Protein AF-A0A7L2ZXK4-F1 (afdb_monomer)

Mean predicted aligned error: 6.72 Å

Nearest PDB structures (foldseek):
  4c92-assembly1_G  TM=9.958E-01  e=3.176E-04  Saccharomyces cerevisiae
  4c8q-assembly1_G  TM=9.753E-01  e=3.843E-04  Saccharomyces cerevisiae S288C
  6ppv-assembly1_G  TM=9.863E-01  e=6.385E-04  Schizosaccharomyces pombe 972h-
  3swn-assembly2_R  TM=9.272E-01  e=7.724E-04  Schizosaccharomyces pombe 972h-
  6aso-assembly1_H  TM=9.400E-01  e=3.267E-02  Saccharomyces cerevisiae

Radius of gyration: 13.83 Å; Cα contacts (8 Å, |Δi|>4): 72; chains: 1; bounding box: 27×14×44 Å

Structure (mmCIF, N/CA/C/O backbone):
data_AF-A0A7L2ZXK4-F1
#
_entry.id   AF-A0A7L2ZXK4-F1
#
loop_
_atom_site.group_PDB
_atom_site.id
_atom_site.type_symbol
_atom_site.label_atom_id
_atom_site.label_alt_id
_atom_site.label_comp_id
_atom_site.label_asym_id
_atom_site.label_entity_id
_atom_site.label_seq_id
_atom_site.pdbx_PDB_ins_code
_atom_site.Cartn_x
_atom_site.Cartn_y
_atom_site.Cartn_z
_atom_site.occupancy
_atom_site.B_iso_or_equiv
_atom_site.auth_seq_id
_atom_site.auth_comp_id
_atom_site.auth_asym_id
_atom_site.auth_atom_id
_atom_site.pdbx_PDB_model_num
ATOM 1 N N . ASP A 1 1 ? -10.754 -1.147 33.485 1.00 43.62 1 ASP A N 1
ATOM 2 C CA . ASP A 1 1 ? -9.863 -1.672 32.430 1.00 43.62 1 ASP A CA 1
ATOM 3 C C . ASP A 1 1 ? -9.376 -0.545 31.538 1.00 43.62 1 ASP A C 1
ATOM 5 O O . ASP A 1 1 ? -10.178 0.106 30.883 1.00 43.62 1 ASP A O 1
ATOM 9 N N . LYS A 1 2 ? -8.077 -0.222 31.580 1.00 48.81 2 LYS A N 1
ATOM 10 C CA . LYS A 1 2 ? -7.489 0.772 30.671 1.00 48.81 2 LYS A CA 1
ATOM 11 C C . LYS A 1 2 ? -7.218 0.072 29.343 1.00 48.81 2 LYS A C 1
ATOM 13 O O . LYS A 1 2 ? -6.189 -0.589 29.214 1.00 48.81 2 LYS A O 1
ATOM 18 N N . GLU A 1 3 ? -8.133 0.202 28.382 1.00 56.44 3 GLU A N 1
ATOM 19 C CA . GLU A 1 3 ? -7.853 -0.120 26.981 1.00 56.44 3 GLU A CA 1
ATOM 20 C C . GLU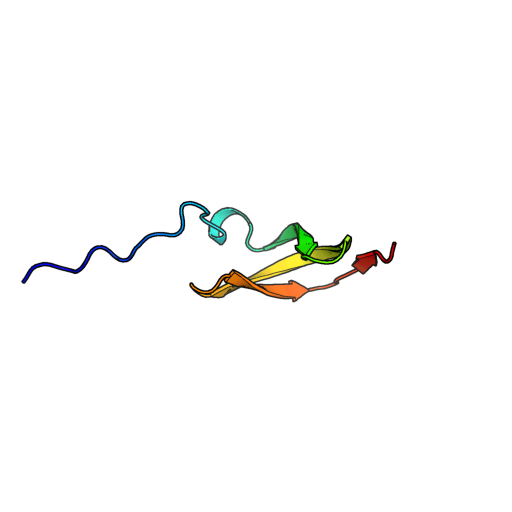 A 1 3 ? -6.544 0.572 26.593 1.00 56.44 3 GLU A C 1
ATOM 22 O O . GLU A 1 3 ? -6.446 1.803 26.553 1.00 56.44 3 GLU A O 1
ATOM 27 N N . LYS A 1 4 ? -5.492 -0.226 26.379 1.00 58.59 4 LYS A N 1
ATOM 28 C CA . LYS A 1 4 ? -4.248 0.248 25.783 1.00 58.59 4 LYS A CA 1
ATOM 29 C C . LYS A 1 4 ? -4.638 0.845 24.438 1.00 58.59 4 LYS A C 1
ATOM 31 O O . LYS A 1 4 ? -4.903 0.086 23.509 1.00 58.59 4 LYS A O 1
ATOM 36 N N . LYS A 1 5 ? -4.682 2.180 24.346 1.00 55.47 5 LYS A N 1
ATOM 37 C CA . LYS A 1 5 ? -4.797 2.898 23.074 1.00 55.47 5 LYS A CA 1
ATOM 38 C C . LYS A 1 5 ? -3.781 2.267 22.131 1.00 55.47 5 LYS A C 1
ATOM 40 O O . LYS A 1 5 ? -2.574 2.390 22.361 1.00 55.47 5 LYS A O 1
ATOM 45 N N . LYS A 1 6 ? -4.264 1.506 21.141 1.00 60.78 6 LYS A N 1
ATOM 46 C CA . LYS A 1 6 ? -3.417 1.004 20.062 1.00 60.78 6 LYS A CA 1
ATOM 47 C C . LYS A 1 6 ? -2.681 2.230 19.537 1.00 60.78 6 LYS A C 1
ATOM 49 O O . LYS A 1 6 ? -3.300 3.278 19.371 1.00 60.78 6 LYS A O 1
ATOM 54 N N . LYS A 1 7 ? -1.359 2.136 19.381 1.00 59.00 7 LYS A N 1
ATOM 55 C CA . LYS A 1 7 ? -0.594 3.167 18.678 1.00 59.00 7 LYS A CA 1
ATOM 56 C C . LYS A 1 7 ? -1.151 3.193 17.262 1.00 59.00 7 LYS A C 1
ATOM 58 O O . LYS A 1 7 ? -0.754 2.379 16.436 1.00 59.00 7 LYS A O 1
ATOM 63 N N . GLU A 1 8 ? -2.153 4.030 17.038 1.00 57.06 8 GLU A N 1
ATOM 64 C CA . GLU A 1 8 ? -2.693 4.266 15.716 1.00 57.06 8 GLU A CA 1
ATOM 65 C C . GLU A 1 8 ? -1.531 4.811 14.897 1.00 57.06 8 GLU A C 1
ATOM 67 O O . GLU A 1 8 ? -0.886 5.795 15.270 1.00 57.06 8 GLU A O 1
ATOM 72 N N . SER A 1 9 ? -1.188 4.086 13.834 1.00 63.72 9 SER A N 1
ATOM 73 C CA . SER A 1 9 ? -0.320 4.622 12.799 1.00 6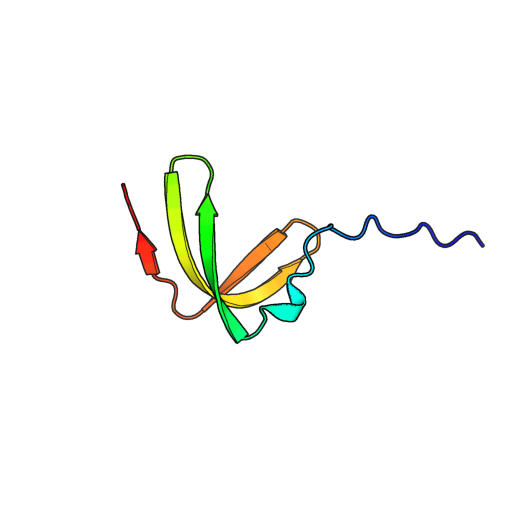3.72 9 SER A CA 1
ATOM 74 C C . SER A 1 9 ? -0.887 5.985 12.409 1.00 63.72 9 SER A C 1
ATOM 76 O O . SER A 1 9 ? -2.075 6.100 12.120 1.00 63.72 9 SER A O 1
ATOM 78 N N . ILE A 1 10 ? -0.039 7.017 12.395 1.00 77.88 10 ILE A N 1
ATOM 79 C CA . ILE A 1 10 ? -0.417 8.372 11.950 1.00 77.88 10 ILE A CA 1
ATOM 80 C C . ILE A 1 10 ? -0.970 8.318 10.509 1.00 77.88 10 ILE A C 1
ATOM 82 O O . ILE A 1 10 ? -1.712 9.194 10.069 1.00 77.88 10 ILE A O 1
ATOM 86 N N . LEU A 1 11 ? -0.617 7.259 9.777 1.00 80.75 11 LEU A N 1
ATOM 87 C CA . LEU A 1 11 ? -1.106 6.946 8.451 1.00 80.75 11 LEU A CA 1
ATOM 88 C C . LEU A 1 11 ? -2.327 6.016 8.519 1.00 80.75 11 LEU A C 1
ATOM 90 O O . LEU A 1 11 ? -2.196 4.834 8.844 1.00 80.75 11 LEU A O 1
ATOM 94 N N . ASP A 1 12 ? -3.492 6.545 8.146 1.00 88.12 12 ASP A N 1
ATOM 95 C CA . ASP A 1 12 ? -4.702 5.759 7.895 1.00 88.12 12 ASP A CA 1
ATOM 96 C C . ASP A 1 12 ? -4.752 5.328 6.422 1.00 88.12 12 ASP A C 1
ATOM 98 O O . ASP A 1 12 ? -5.151 6.092 5.536 1.00 88.12 12 ASP A O 1
ATOM 102 N N . LEU A 1 13 ?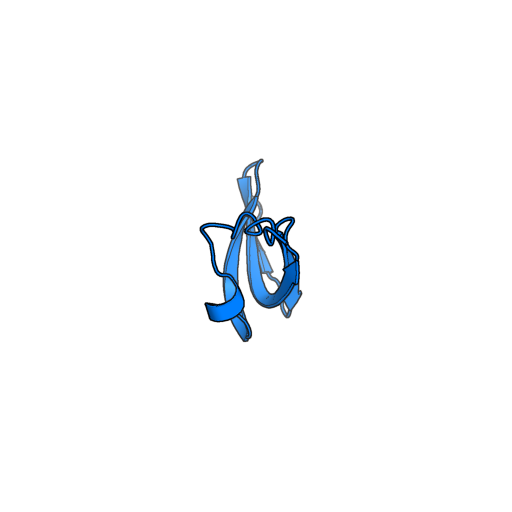 -4.321 4.090 6.169 1.00 91.19 13 LEU A N 1
ATOM 103 C CA . LEU A 1 13 ? -4.319 3.480 4.839 1.00 91.19 13 LEU A CA 1
ATOM 104 C C . LEU A 1 13 ? -5.719 3.064 4.361 1.00 91.19 13 LEU A C 1
ATOM 106 O O . LEU A 1 13 ? -5.917 2.877 3.161 1.00 91.19 13 LEU A O 1
ATOM 110 N N . SER A 1 14 ? -6.712 2.996 5.255 1.00 93.06 14 SER A N 1
ATOM 111 C CA . SER A 1 14 ? -8.090 2.607 4.915 1.00 93.06 14 SER A CA 1
ATOM 112 C C . SER A 1 14 ? -8.704 3.553 3.881 1.00 93.06 14 SER A C 1
ATOM 114 O O . SER A 1 14 ? -9.463 3.134 3.014 1.00 93.06 14 SER A O 1
ATOM 116 N N . LYS A 1 15 ? -8.302 4.831 3.908 1.00 94.3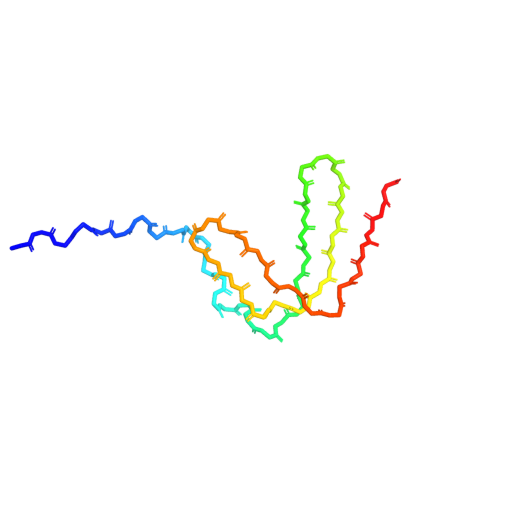1 15 LYS A N 1
ATOM 117 C CA . LYS A 1 15 ? -8.718 5.875 2.950 1.00 94.31 15 LYS A CA 1
ATOM 118 C C . LYS A 1 15 ? -8.234 5.641 1.515 1.00 94.31 15 LYS A C 1
ATOM 120 O O . LYS A 1 15 ? -8.705 6.318 0.590 1.00 94.31 15 LYS A O 1
ATOM 125 N N . TYR A 1 16 ? -7.280 4.730 1.341 1.00 95.81 16 TYR A N 1
ATOM 126 C CA . TYR A 1 16 ? -6.626 4.422 0.075 1.00 95.81 16 TYR A CA 1
ATOM 127 C C . TYR A 1 16 ? -6.938 3.014 -0.441 1.00 95.81 16 TYR A C 1
ATOM 129 O O . TYR A 1 16 ? -6.441 2.658 -1.506 1.00 95.81 16 TYR A O 1
ATOM 137 N N . ILE A 1 17 ? -7.769 2.234 0.262 1.00 97.00 17 ILE A N 1
ATOM 138 C CA . ILE A 1 17 ? -8.276 0.953 -0.247 1.00 97.00 17 ILE A CA 1
ATOM 139 C C . ILE A 1 17 ? -8.982 1.176 -1.590 1.00 97.00 17 ILE A C 1
ATOM 141 O O . ILE A 1 17 ? -9.674 2.177 -1.784 1.00 97.00 17 ILE A O 1
ATOM 145 N N . ASP A 1 18 ? -8.738 0.259 -2.524 1.00 97.56 18 ASP A N 1
ATOM 146 C CA . ASP A 1 18 ? -9.203 0.278 -3.913 1.00 97.56 18 ASP A CA 1
ATOM 147 C C . ASP A 1 18 ? -8.744 1.488 -4.743 1.00 97.56 18 ASP A C 1
ATOM 149 O O . ASP A 1 18 ? -9.230 1.713 -5.852 1.00 97.56 18 ASP A O 1
ATOM 153 N N . LYS A 1 19 ? -7.748 2.240 -4.260 1.00 98.25 19 LYS A N 1
ATOM 154 C CA . LYS A 1 19 ? -7.081 3.303 -5.020 1.00 98.25 19 LYS A CA 1
ATOM 155 C C . LYS A 1 19 ? -5.675 2.883 -5.414 1.00 98.25 19 LYS A C 1
ATOM 157 O O . LYS A 1 19 ? -4.990 2.167 -4.684 1.00 98.25 19 LYS A O 1
ATOM 162 N N . THR A 1 20 ? -5.220 3.387 -6.555 1.00 97.94 20 THR A N 1
ATOM 163 C CA . THR A 1 20 ? -3.820 3.264 -6.958 1.00 97.94 20 THR A CA 1
ATOM 164 C C . THR A 1 20 ? -2.946 4.110 -6.041 1.00 97.94 20 THR A C 1
ATOM 166 O O . THR A 1 20 ? -3.142 5.321 -5.931 1.00 97.94 20 THR A O 1
ATOM 169 N N . ILE A 1 21 ? -1.962 3.479 -5.406 1.00 97.38 21 ILE A N 1
ATOM 170 C CA . ILE A 1 21 ? -0.944 4.146 -4.597 1.00 97.38 21 ILE A CA 1
ATOM 171 C C . ILE A 1 21 ? 0.437 3.92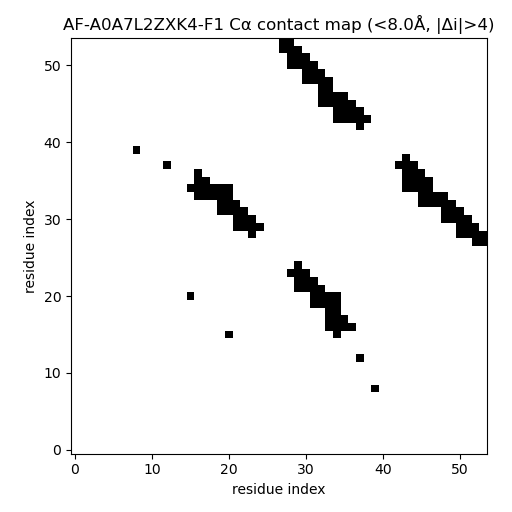2 -5.203 1.00 97.38 21 ILE A C 1
ATOM 173 O O . ILE A 1 21 ? 0.666 2.933 -5.897 1.00 97.38 21 ILE A O 1
ATOM 177 N N . ARG A 1 22 ? 1.368 4.835 -4.916 1.00 97.25 22 ARG A N 1
ATOM 178 C CA . ARG A 1 22 ? 2.790 4.674 -5.224 1.00 97.25 22 ARG A CA 1
ATOM 179 C C . ARG A 1 22 ? 3.571 4.510 -3.926 1.00 97.25 22 ARG A C 1
ATOM 181 O O . ARG A 1 22 ? 3.476 5.346 -3.033 1.00 97.25 22 ARG A O 1
ATOM 188 N N . VAL A 1 23 ? 4.361 3.448 -3.849 1.00 95.81 23 VAL A N 1
ATOM 189 C CA . VAL A 1 23 ? 5.185 3.0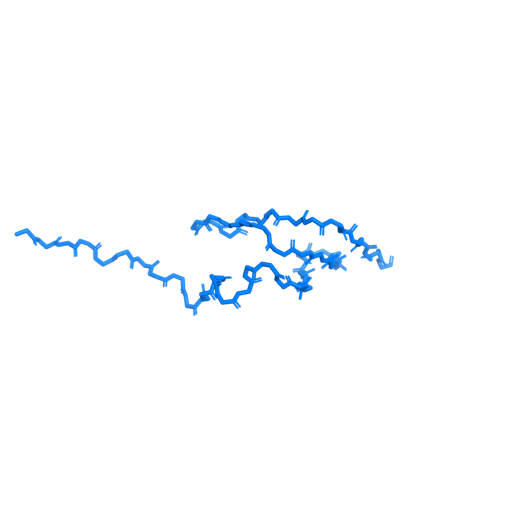86 -2.696 1.00 95.81 23 VAL A CA 1
ATOM 190 C C . VAL A 1 23 ? 6.648 3.246 -3.081 1.00 95.81 23 VAL A C 1
ATOM 192 O O . VAL A 1 23 ? 7.093 2.683 -4.080 1.00 95.81 23 VAL A O 1
ATOM 195 N N . LYS A 1 24 ? 7.398 4.012 -2.285 1.00 95.25 24 LYS A N 1
ATOM 196 C CA . LYS A 1 24 ? 8.855 4.114 -2.405 1.00 95.25 24 LYS A CA 1
ATOM 197 C C . LYS A 1 24 ? 9.497 3.235 -1.346 1.00 95.25 24 LYS A C 1
ATOM 199 O O . LYS A 1 24 ? 9.319 3.475 -0.154 1.00 95.25 24 LYS A O 1
ATOM 204 N N . PHE A 1 25 ? 10.238 2.231 -1.783 1.00 93.75 25 PHE A N 1
ATOM 205 C CA . PHE A 1 25 ? 10.994 1.366 -0.895 1.00 93.75 25 PHE A CA 1
ATOM 206 C C . PHE A 1 25 ? 12.350 1.991 -0.582 1.00 93.75 25 PHE A C 1
ATOM 208 O O . PHE A 1 25 ? 12.945 2.718 -1.387 1.00 93.75 25 PHE A O 1
ATOM 215 N N . GLN A 1 26 ? 12.875 1.663 0.595 1.00 92.50 26 GLN A N 1
ATOM 216 C CA . GLN A 1 26 ? 14.283 1.900 0.876 1.00 92.50 26 GLN A CA 1
ATOM 217 C C . GLN A 1 26 ? 15.135 1.174 -0.182 1.00 92.50 26 GLN A C 1
ATOM 219 O O . GLN A 1 26 ? 14.796 0.073 -0.609 1.00 92.50 26 GLN A O 1
ATOM 224 N N . GLY A 1 27 ? 16.215 1.807 -0.643 1.00 92.00 27 GLY A N 1
ATOM 225 C CA . GLY A 1 27 ? 17.028 1.287 -1.750 1.00 92.00 27 GLY A CA 1
ATOM 226 C C . GLY A 1 27 ? 16.612 1.791 -3.138 1.00 92.00 27 GLY A C 1
ATOM 227 O O . GLY A 1 27 ? 17.241 1.425 -4.122 1.00 92.00 27 GLY A O 1
ATOM 228 N N . GLY A 1 28 ? 15.609 2.673 -3.229 1.00 91.81 28 GLY A N 1
ATOM 229 C CA . GLY A 1 28 ? 15.301 3.433 -4.451 1.00 91.81 28 GLY A CA 1
ATOM 230 C C . GLY A 1 28 ? 14.325 2.760 -5.415 1.00 91.81 28 GLY A C 1
ATOM 231 O O . GLY A 1 28 ? 14.026 3.327 -6.460 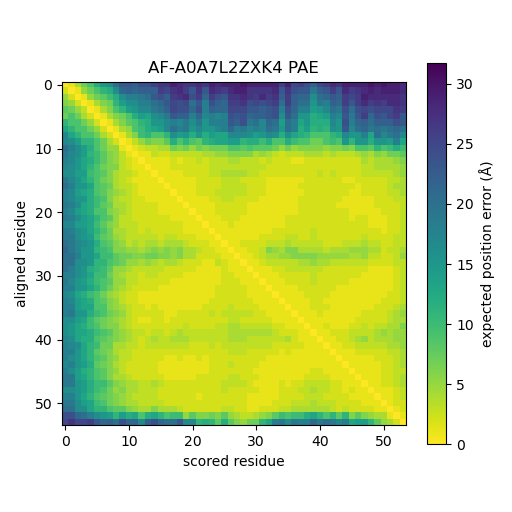1.00 91.81 28 GLY A O 1
ATOM 232 N N . ARG A 1 29 ? 13.808 1.585 -5.055 1.00 94.44 29 ARG A N 1
ATOM 233 C CA . ARG A 1 29 ? 12.768 0.879 -5.805 1.00 94.44 29 ARG A CA 1
ATOM 234 C C . ARG A 1 29 ? 11.421 1.561 -5.598 1.00 94.44 29 ARG A C 1
ATOM 236 O O . ARG A 1 29 ? 11.069 1.887 -4.462 1.00 94.44 29 ARG A O 1
ATOM 243 N N . GLU A 1 30 ? 10.640 1.730 -6.656 1.00 97.00 30 GLU A N 1
ATOM 244 C CA . GLU A 1 30 ? 9.275 2.248 -6.544 1.00 97.00 30 GLU A CA 1
ATOM 245 C C . GLU A 1 30 ? 8.278 1.248 -7.132 1.00 97.00 30 GLU A C 1
ATOM 247 O O . GLU A 1 30 ? 8.565 0.596 -8.128 1.00 97.00 30 GLU A O 1
ATOM 252 N N . ALA A 1 31 ? 7.095 1.126 -6.536 1.00 97.38 31 ALA A N 1
ATOM 253 C CA . ALA A 1 31 ? 6.005 0.321 -7.083 1.00 97.38 31 ALA A CA 1
ATOM 254 C C . ALA A 1 31 ? 4.712 1.134 -7.097 1.00 97.38 31 ALA A C 1
ATOM 256 O O . ALA A 1 31 ? 4.491 1.967 -6.219 1.00 97.38 31 ALA A O 1
ATOM 257 N N . SER A 1 32 ? 3.859 0.929 -8.096 1.00 98.06 32 SER A N 1
ATOM 258 C CA . SER A 1 32 ? 2.517 1.517 -8.151 1.00 98.06 32 SER A CA 1
ATOM 259 C C . SER A 1 32 ? 1.482 0.436 -8.420 1.00 98.06 32 SER A C 1
ATOM 261 O O . SER A 1 32 ? 1.677 -0.369 -9.319 1.00 98.06 32 SER A O 1
ATOM 263 N N . GLY A 1 33 ? 0.396 0.414 -7.656 1.00 98.38 33 GLY A N 1
ATOM 264 C CA . GLY A 1 33 ? -0.653 -0.602 -7.770 1.00 98.38 33 GLY A CA 1
ATOM 265 C C . GLY A 1 33 ? -1.870 -0.242 -6.925 1.00 98.38 33 GLY A C 1
ATOM 266 O O . GLY A 1 33 ? -1.819 0.705 -6.136 1.00 98.38 33 GLY A O 1
ATOM 267 N N . VAL A 1 34 ? -2.971 -0.969 -7.100 1.00 98.44 34 VAL A N 1
ATOM 268 C CA . VAL A 1 34 ? -4.212 -0.747 -6.344 1.00 98.44 34 VAL A CA 1
ATOM 269 C C . VAL A 1 34 ? -4.081 -1.364 -4.956 1.00 98.44 34 VAL A C 1
ATOM 271 O O . VAL A 1 34 ? -3.838 -2.562 -4.843 1.00 98.44 34 VAL A O 1
ATOM 274 N N . LEU A 1 35 ? -4.260 -0.576 -3.893 1.00 98.38 35 LEU A N 1
ATOM 275 C CA . LEU A 1 35 ? -4.192 -1.089 -2.524 1.00 98.38 35 LEU A CA 1
ATOM 276 C C . LEU A 1 35 ? -5.418 -1.955 -2.210 1.00 98.38 35 LEU A C 1
ATOM 278 O O . LEU A 1 35 ? -6.5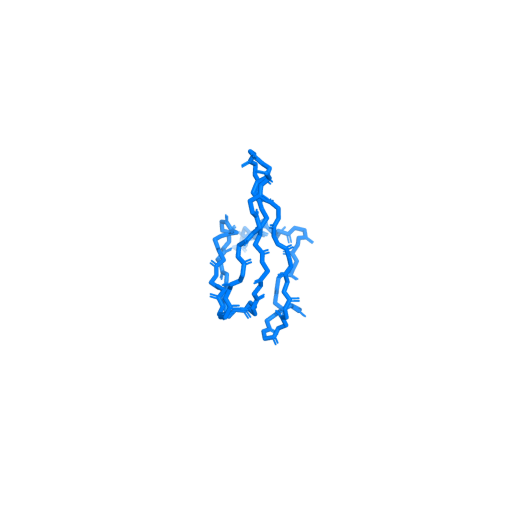40 -1.457 -2.170 1.00 98.38 35 LEU A O 1
ATOM 282 N N . LYS A 1 36 ? -5.199 -3.242 -1.937 1.00 98.31 36 LYS A N 1
ATOM 283 C CA . LYS A 1 36 ? -6.260 -4.200 -1.581 1.00 98.31 36 LYS A CA 1
ATOM 284 C C . LYS A 1 36 ? -6.316 -4.530 -0.098 1.00 98.31 36 LYS A C 1
ATOM 286 O O . LYS A 1 36 ? -7.352 -4.955 0.399 1.00 98.31 36 LYS A O 1
ATOM 291 N N . GLY A 1 37 ? -5.221 -4.321 0.618 1.00 97.06 37 GLY A N 1
ATOM 292 C CA . GLY A 1 37 ? -5.159 -4.593 2.044 1.00 97.06 37 GLY A CA 1
ATOM 293 C C . GLY A 1 37 ? -3.845 -4.137 2.647 1.00 97.06 37 GLY A C 1
ATOM 294 O O . GLY A 1 37 ? -2.854 -3.936 1.942 1.00 97.06 37 GLY A O 1
ATOM 295 N N . PHE A 1 38 ? -3.858 -3.968 3.962 1.00 96.50 38 PHE A N 1
ATOM 296 C CA . PHE A 1 38 ? -2.675 -3.670 4.751 1.00 96.50 38 PHE A CA 1
ATOM 297 C C . PHE A 1 38 ? -2.833 -4.222 6.167 1.00 96.50 38 PHE A C 1
ATOM 299 O O . PHE A 1 38 ? -3.943 -4.541 6.599 1.00 96.50 38 PHE A O 1
ATOM 306 N N . ASP A 1 39 ? -1.727 -4.309 6.895 1.00 93.06 39 ASP A N 1
ATOM 307 C CA . ASP A 1 39 ? -1.712 -4.675 8.309 1.00 93.06 39 ASP A CA 1
ATOM 308 C C . ASP A 1 39 ? -1.064 -3.568 9.175 1.00 93.06 39 ASP A C 1
ATOM 310 O O . ASP A 1 39 ? -0.529 -2.585 8.647 1.00 93.06 39 ASP A O 1
ATOM 314 N N . PRO A 1 40 ? -1.094 -3.683 10.518 1.00 88.44 40 PRO A N 1
ATOM 315 C CA . PRO A 1 40 ? -0.478 -2.692 11.404 1.00 88.44 40 PRO A CA 1
ATOM 316 C C . PRO A 1 40 ? 1.046 -2.543 11.266 1.00 88.44 40 PRO A C 1
ATOM 318 O O . PRO A 1 40 ? 1.597 -1.584 11.803 1.00 88.44 40 PRO A O 1
ATOM 321 N N . LEU A 1 41 ? 1.730 -3.474 10.591 1.00 89.50 41 LEU A N 1
ATOM 322 C CA . LEU A 1 41 ? 3.168 -3.407 10.314 1.00 89.50 41 LEU A CA 1
ATOM 323 C C . LEU A 1 41 ? 3.470 -2.720 8.971 1.00 89.50 41 LEU A C 1
ATOM 325 O O . LEU A 1 41 ? 4.635 -2.644 8.588 1.00 89.50 41 LEU A O 1
ATOM 329 N N . LEU A 1 42 ? 2.445 -2.183 8.292 1.00 91.38 42 LEU A N 1
ATOM 330 C CA . LEU A 1 42 ? 2.521 -1.556 6.969 1.00 91.38 42 LEU A CA 1
ATOM 331 C C . LEU A 1 42 ? 2.951 -2.524 5.859 1.00 91.38 42 LEU A C 1
ATOM 333 O O . LEU A 1 42 ? 3.479 -2.094 4.833 1.00 91.38 42 LEU A O 1
ATOM 337 N N . ASN A 1 43 ? 2.681 -3.821 6.022 1.00 93.94 43 ASN A N 1
ATOM 338 C CA . ASN A 1 43 ? 2.729 -4.733 4.886 1.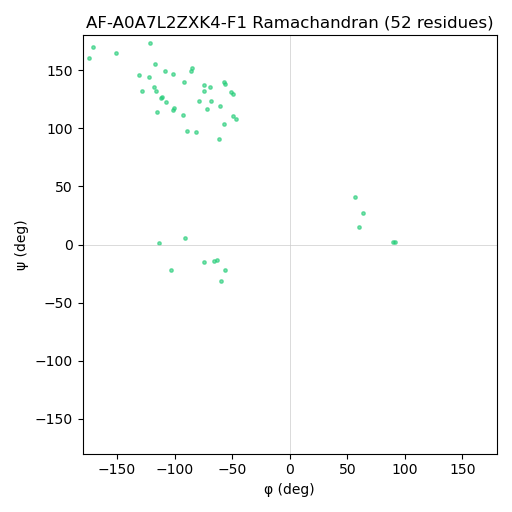00 93.94 43 ASN A CA 1
ATOM 339 C C . ASN A 1 43 ? 1.556 -4.407 3.957 1.00 93.94 43 ASN A C 1
ATOM 341 O O . ASN A 1 43 ? 0.439 -4.194 4.428 1.00 93.94 43 ASN A O 1
ATOM 345 N N . LEU A 1 44 ? 1.806 -4.346 2.647 1.00 96.81 44 LEU A N 1
ATOM 346 C CA . LEU A 1 44 ? 0.830 -3.895 1.652 1.00 96.81 44 LEU A CA 1
ATOM 347 C C . LEU A 1 44 ? 0.514 -5.015 0.664 1.00 96.81 44 LEU A C 1
ATOM 349 O O . LEU A 1 44 ? 1.420 -5.653 0.130 1.00 96.81 44 LEU A O 1
ATOM 353 N N . VAL A 1 45 ? -0.771 -5.196 0.372 1.00 97.75 45 VAL A N 1
ATOM 354 C CA . VAL A 1 45 ? -1.248 -6.035 -0.731 1.00 97.75 45 VAL A CA 1
ATOM 355 C C . VAL A 1 45 ? -1.632 -5.115 -1.881 1.00 97.75 45 VAL A C 1
ATOM 357 O O . VAL A 1 45 ? -2.549 -4.301 -1.743 1.00 97.75 45 VAL A O 1
ATOM 360 N N . LEU A 1 46 ? -0.922 -5.233 -3.003 1.00 98.31 46 LEU A N 1
ATOM 361 C CA . LEU A 1 46 ? -1.141 -4.425 -4.200 1.00 98.31 46 LEU A CA 1
ATOM 362 C C . LEU A 1 46 ? -1.583 -5.305 -5.372 1.00 98.31 46 LEU A C 1
ATOM 364 O O . LEU A 1 46 ? -0.949 -6.316 -5.667 1.00 98.31 46 LEU A O 1
ATOM 368 N N . ASP A 1 47 ? -2.642 -4.885 -6.053 1.00 98.44 47 ASP A N 1
ATOM 369 C CA . ASP A 1 47 ? -3.149 -5.508 -7.276 1.00 98.44 47 ASP A CA 1
ATOM 370 C C . ASP A 1 47 ? -2.719 -4.709 -8.518 1.00 98.44 47 ASP A C 1
ATOM 372 O O . ASP A 1 47 ? -2.575 -3.484 -8.457 1.00 98.44 47 ASP A O 1
ATOM 376 N N . GLY A 1 48 ? -2.480 -5.401 -9.636 1.00 97.62 48 GLY A N 1
ATOM 377 C CA . GLY A 1 48 ? -2.035 -4.786 -10.894 1.00 97.62 48 GLY A CA 1
ATOM 378 C C . GLY A 1 48 ? -0.743 -3.965 -10.766 1.00 97.62 48 GLY A C 1
ATOM 379 O O . GLY A 1 48 ? -0.652 -2.864 -11.307 1.00 97.62 48 GLY A O 1
ATOM 380 N N . THR A 1 49 ? 0.230 -4.460 -9.997 1.00 97.88 49 THR A N 1
ATOM 381 C CA . THR A 1 49 ? 1.419 -3.683 -9.614 1.00 97.88 49 THR A CA 1
ATOM 382 C C . THR A 1 49 ? 2.414 -3.512 -10.765 1.00 97.88 49 THR A C 1
ATOM 384 O O . THR A 1 49 ? 2.821 -4.484 -11.394 1.00 97.88 49 THR A O 1
ATOM 387 N N . ILE A 1 50 ? 2.873 -2.277 -10.974 1.00 97.69 50 ILE A N 1
ATOM 388 C CA . ILE A 1 50 ? 3.986 -1.907 -11.854 1.00 97.69 50 ILE A CA 1
ATOM 389 C C . ILE A 1 50 ? 5.182 -1.517 -10.982 1.00 97.69 50 ILE A C 1
ATOM 391 O O . ILE A 1 50 ? 5.083 -0.608 -10.153 1.00 97.69 50 ILE A O 1
ATOM 395 N N . GLU A 1 51 ? 6.312 -2.191 -11.174 1.00 96.38 51 GLU A N 1
ATOM 396 C CA . GLU A 1 51 ? 7.586 -1.863 -10.531 1.00 96.38 51 GLU A CA 1
ATOM 397 C C . GLU A 1 51 ? 8.408 -0.916 -11.417 1.00 96.38 51 GLU A C 1
ATOM 399 O O . GLU A 1 51 ? 8.470 -1.071 -12.636 1.00 96.38 51 GLU A O 1
ATOM 404 N N . TYR A 1 52 ? 9.053 0.065 -10.789 1.00 94.31 52 TYR A N 1
ATOM 405 C CA . TYR A 1 52 ? 9.983 0.994 -11.412 1.00 94.31 52 TYR A CA 1
ATOM 406 C C . TYR A 1 52 ? 11.364 0.754 -10.812 1.00 94.31 52 TYR A C 1
ATOM 408 O O . TYR A 1 52 ? 11.600 0.990 -9.620 1.00 94.31 52 TYR A O 1
ATOM 416 N N . MET A 1 53 ? 12.266 0.282 -11.663 1.00 84.25 53 MET A N 1
ATOM 417 C CA . MET A 1 53 ? 13.681 0.157 -11.348 1.00 84.25 53 MET A CA 1
ATOM 418 C C . MET A 1 53 ? 14.378 1.485 -11.633 1.00 84.25 53 MET A C 1
ATOM 420 O O . MET A 1 53 ? 13.945 2.249 -12.500 1.00 84.25 53 MET A O 1
ATOM 424 N N . ARG A 1 54 ? 15.430 1.766 -10.868 1.00 69.62 54 ARG A N 1
ATOM 425 C CA . ARG A 1 54 ? 16.311 2.902 -11.118 1.00 69.62 54 ARG A CA 1
ATOM 426 C C . ARG A 1 54 ? 17.355 2.548 -12.165 1.00 69.62 54 ARG A C 1
ATOM 428 O O . ARG A 1 54 ? 17.788 1.375 -12.159 1.00 69.62 54 ARG A O 1
#

Solvent-accessible surface area (backbone atoms only — not comparable to full-atom values): 3531 Å² total; per-residue (Å²): 133,84,78,75,76,70,84,70,63,92,69,71,61,77,84,40,54,81,31,77,46,76,47,77,45,89,92,66,40,33,37,36,22,29,27,76,47,70,52,99,85,70,53,74,42,61,45,87,65,47,77,44,81,122

InterPro domains:
  IPR001163 Sm domain, eukaryotic/archaea-type [PF01423] (12-53)
  IPR001163 Sm domain, eukaryotic/archaea-type [SM00651] (11-54)
  IPR010920 LSM domain superfamily [SSF50182] (9-53)
  IPR044641 Sm-like protein Lsm7/SmG [PTHR10553] (6-54)
  IPR047575 Sm domain [PS52002] (8-54)

Secondary structure (DSSP, 8-state):
---------S--GGGGTTSEEEEEPTTS-EEEEEEEEE-TT--EEEEEEEEE--

Sequence (54 aa):
DKEKKKKESILDLSKYIDKTIRVKFQGGREASGVLKGFDPLLNLVLDGTIEYMR

pLDDT: mean 87.6, std 15.33, range [43.62, 98.44]

Organism: NCBI:txid670355

Foldseek 3Di:
DPDPPDPPDPDDCVVQAQHWDWDADPPGKIKIFHFNDADPVGDTDGDPMDIDDD